Protein AF-A0AAD4BRL0-F1 (afdb_monomer)

Sequence (157 aa):
MHRHRPPTSLRTAFILRLTSDVMNLVPGYPPNLDGLPQLLDFLDDLDEAWLAVLNSQVWDPSSDTGVNLVIPVDVMVLDPPIRSTPTSQTERTRLHSLLMTGTAGLEEWLSTLSTSAEDYQLALERAGFMQGFDDLFSKTLAEMGGLSEPLISDPVG

Foldseek 3Di:
DDDPDDALVVLLVVLLVVLLCLLVVVLVDQDDLVCLVVVLVVLVLSLQSLVLSQVVFDQDPVVSHGDHDDDDPVPCPDVVGDDHDHDDPVSLVSVVVSQVVSLVSVVVSLQSVCPDPDGSCVVCVVSVNNVSSVCRSVNVVVSSVVPPDDPPPDDDD

Solvent-accessible surface area (backbone atoms only — not comparable t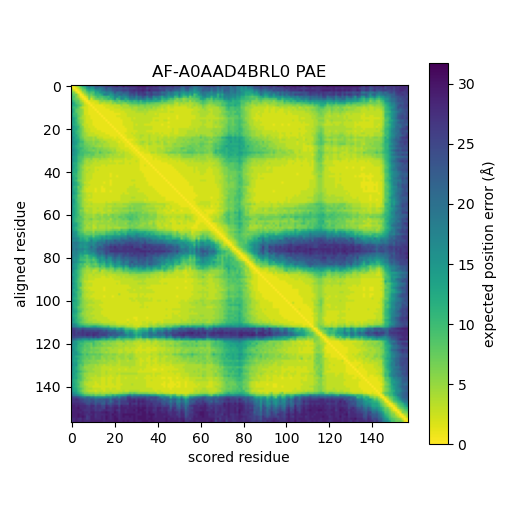o full-atom values): 9509 Å² total; per-residue (Å²): 133,87,78,80,76,76,55,47,67,56,51,52,55,48,52,54,48,52,53,52,50,50,46,62,48,58,64,77,48,84,66,50,81,88,53,45,63,64,50,49,55,52,47,50,48,50,25,32,51,44,42,14,49,62,70,63,34,43,80,37,89,89,74,63,37,50,39,82,83,83,73,63,76,93,59,68,82,44,86,75,71,92,72,79,61,70,68,48,69,68,56,50,55,51,48,54,53,50,51,58,53,27,50,54,46,48,53,58,38,45,55,69,50,42,82,68,102,48,60,37,65,60,56,32,49,76,70,67,45,44,66,63,65,74,51,59,47,47,65,37,49,52,70,54,56,60,78,73,64,76,82,79,76,77,79,85,127

Mean predicted aligned error: 9.24 Å

Organism: NCBI:txid1328754

pLDDT: mean 81.72, std 16.2, range [32.88, 95.62]

Secondary structure (DSSP, 8-state):
----PPPHHHHHHHHHHHHHHHHHHGGGS---GGGHHHHHHHHHHHHHHHHHHHTTPEEETTTTEEE-----GGGTT-SS-----PPPHHHHHHHHHHHHHHHHHHHHHHHTT--SSS-HHHHHHHHT-HHHHHTTTHHHHHHHHGGG---------

Structure (mmCIF, N/CA/C/O backbone):
data_AF-A0AAD4BRL0-F1
#
_entry.id   AF-A0AAD4BRL0-F1
#
loop_
_atom_site.group_PDB
_atom_site.id
_atom_site.type_symbol
_atom_site.label_atom_id
_atom_site.label_alt_id
_atom_site.label_comp_id
_atom_site.label_asym_id
_atom_site.label_entity_id
_atom_site.label_seq_id
_atom_site.pdbx_PDB_ins_code
_atom_site.Cartn_x
_atom_site.Cartn_y
_atom_site.Cartn_z
_atom_site.occupancy
_atom_site.B_iso_or_equiv
_atom_site.auth_seq_id
_atom_site.auth_comp_id
_atom_site.auth_asym_id
_atom_site.auth_atom_id
_atom_site.pdbx_PDB_model_num
ATOM 1 N N . MET A 1 1 ? -14.350 -25.865 16.045 1.00 32.88 1 MET A N 1
ATOM 2 C CA . MET A 1 1 ? -12.961 -25.360 16.154 1.00 32.88 1 MET A CA 1
ATOM 3 C C . MET A 1 1 ? -13.021 -23.840 16.245 1.00 32.88 1 MET A C 1
ATOM 5 O O . MET A 1 1 ? -13.232 -23.192 15.229 1.00 32.88 1 MET A O 1
ATOM 9 N N . HIS A 1 2 ? -12.929 -23.267 17.448 1.00 40.62 2 HIS A N 1
ATOM 10 C CA . HIS A 1 2 ? -12.909 -21.812 17.624 1.00 40.62 2 HIS A CA 1
ATOM 11 C C . HIS A 1 2 ? -11.517 -21.290 17.256 1.00 40.62 2 HIS A C 1
ATOM 13 O O . HIS A 1 2 ? -10.558 -21.499 17.993 1.00 40.62 2 HIS A O 1
ATOM 19 N N . ARG A 1 3 ? -11.381 -20.661 16.083 1.00 45.00 3 ARG A N 1
ATOM 20 C CA . ARG A 1 3 ? -10.167 -19.912 15.740 1.00 45.00 3 ARG A CA 1
ATOM 21 C C . ARG A 1 3 ? -10.141 -18.668 16.628 1.00 45.00 3 ARG A C 1
ATOM 23 O O . ARG A 1 3 ? -10.992 -17.796 16.478 1.00 45.00 3 ARG A O 1
ATOM 30 N N . HIS A 1 4 ? -9.206 -18.602 17.574 1.00 49.81 4 HIS A N 1
ATOM 31 C CA . HIS A 1 4 ? -8.970 -17.391 18.356 1.00 49.81 4 HIS A CA 1
ATOM 32 C C . HIS A 1 4 ? -8.588 -16.257 17.399 1.00 49.81 4 HIS A C 1
ATOM 34 O O . HIS A 1 4 ? -7.573 -16.330 16.708 1.00 49.81 4 HIS A O 1
ATOM 40 N N . ARG A 1 5 ? -9.432 -15.225 17.323 1.00 55.91 5 ARG A N 1
ATOM 41 C CA . ARG A 1 5 ? -9.147 -14.017 16.548 1.00 55.91 5 ARG A CA 1
ATOM 42 C C . ARG A 1 5 ? -7.986 -13.283 17.233 1.00 55.91 5 ARG A C 1
ATOM 44 O O . ARG A 1 5 ? -8.094 -13.023 18.433 1.00 55.91 5 ARG A O 1
ATOM 51 N N . PRO A 1 6 ? -6.884 -12.969 16.531 1.00 62.34 6 PRO A N 1
ATOM 52 C CA . PRO A 1 6 ? -5.784 -12.231 17.136 1.00 62.34 6 PRO A CA 1
ATOM 53 C C . PRO A 1 6 ? -6.250 -10.835 17.592 1.00 62.34 6 PRO A C 1
ATOM 55 O O . PRO A 1 6 ? -7.153 -10.266 16.969 1.00 62.34 6 PRO A O 1
ATOM 58 N N . PRO A 1 7 ? -5.652 -10.273 18.661 1.00 71.00 7 PRO A N 1
ATOM 59 C CA . PRO A 1 7 ? -5.971 -8.928 19.133 1.00 71.00 7 PRO A CA 1
ATOM 60 C C . PRO A 1 7 ? -5.780 -7.883 18.029 1.00 71.00 7 PRO A C 1
ATOM 62 O O . PRO A 1 7 ? -4.835 -7.978 17.246 1.00 71.00 7 PRO A O 1
ATOM 65 N N . THR A 1 8 ? -6.634 -6.857 17.996 1.00 74.75 8 THR A N 1
ATOM 66 C CA . THR A 1 8 ? -6.578 -5.794 16.974 1.00 74.75 8 THR A CA 1
ATOM 67 C C . THR A 1 8 ? -5.217 -5.096 16.941 1.00 74.75 8 THR A C 1
ATOM 69 O O . THR A 1 8 ? -4.659 -4.910 15.869 1.00 74.75 8 THR A O 1
ATOM 72 N N . SER 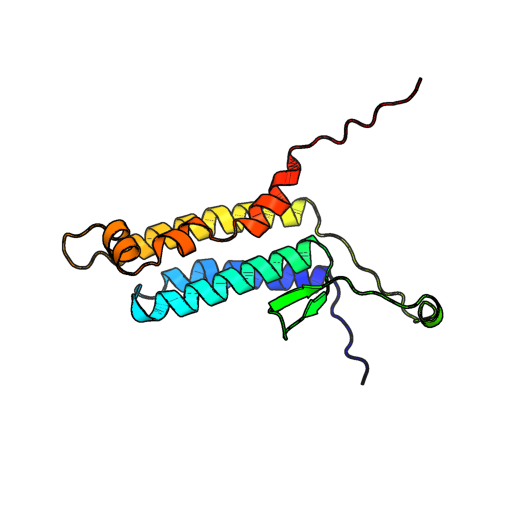A 1 9 ? -4.616 -4.832 18.105 1.00 78.81 9 SER A N 1
ATOM 73 C CA . SER A 1 9 ? -3.264 -4.262 18.211 1.00 78.81 9 SER A CA 1
ATOM 74 C C . SER A 1 9 ? -2.181 -5.146 17.585 1.00 78.81 9 SER A C 1
ATOM 76 O O . SER A 1 9 ? -1.243 -4.640 16.974 1.00 78.81 9 SER A O 1
ATOM 78 N N . LEU A 1 10 ? -2.314 -6.472 17.692 1.00 83.56 10 LEU A N 1
ATOM 79 C CA . LEU A 1 10 ? -1.389 -7.416 17.068 1.00 83.56 10 LEU A CA 1
ATOM 80 C C . LEU A 1 10 ? -1.546 -7.401 15.548 1.00 83.56 10 LEU A C 1
ATOM 82 O O . LEU A 1 10 ? -0.546 -7.433 14.836 1.00 83.56 10 LEU A O 1
ATOM 86 N N . ARG A 1 11 ? -2.786 -7.299 15.053 1.00 86.38 11 ARG A N 1
ATOM 87 C CA . ARG A 1 11 ? -3.063 -7.149 13.621 1.00 86.38 11 ARG A CA 1
ATOM 88 C C . ARG A 1 11 ? -2.461 -5.849 13.084 1.00 86.38 11 ARG A C 1
ATOM 90 O O . ARG A 1 11 ? -1.707 -5.909 12.122 1.00 86.38 11 ARG A O 1
ATOM 97 N N . THR A 1 12 ? -2.710 -4.713 13.733 1.00 89.25 12 THR A N 1
ATOM 98 C CA . THR A 1 12 ? -2.147 -3.416 13.326 1.00 89.25 12 THR A CA 1
ATOM 99 C C . THR A 1 12 ? -0.620 -3.444 13.321 1.00 89.25 12 THR A C 1
ATOM 101 O O . THR A 1 12 ? -0.002 -3.066 12.330 1.00 89.25 12 THR A O 1
ATOM 104 N N . ALA A 1 13 ? 0.007 -3.955 14.386 1.00 89.81 13 ALA A N 1
ATOM 105 C CA . ALA A 1 13 ? 1.463 -4.056 14.465 1.00 89.81 13 ALA A CA 1
ATOM 106 C C . ALA A 1 13 ? 2.053 -4.974 13.381 1.00 89.81 13 ALA A C 1
ATOM 108 O O . ALA A 1 13 ? 3.104 -4.663 12.818 1.00 89.81 13 ALA A O 1
ATOM 109 N N . PHE A 1 14 ? 1.382 -6.089 13.080 1.00 91.19 14 PHE A N 1
ATOM 110 C CA . PHE A 1 14 ? 1.797 -7.006 12.025 1.00 91.19 14 PHE A CA 1
ATOM 111 C C . PHE A 1 14 ? 1.715 -6.356 10.643 1.00 91.19 14 PHE A C 1
ATOM 113 O O . PHE A 1 14 ? 2.712 -6.376 9.927 1.00 91.19 14 PHE A O 1
ATOM 120 N N . ILE A 1 15 ? 0.583 -5.741 10.279 1.00 93.12 15 ILE A N 1
ATOM 121 C CA . ILE A 1 15 ? 0.435 -5.129 8.949 1.00 93.12 15 ILE A CA 1
ATOM 122 C C . ILE A 1 15 ? 1.350 -3.905 8.810 1.00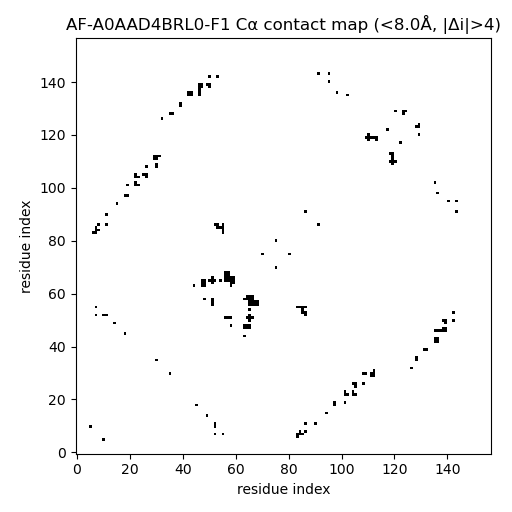 93.12 15 ILE A C 1
ATOM 124 O O . ILE A 1 15 ? 1.971 -3.741 7.763 1.00 93.12 15 ILE A O 1
ATOM 128 N N . LEU A 1 16 ? 1.555 -3.110 9.872 1.00 94.50 16 LEU A N 1
ATOM 129 C CA . LEU A 1 16 ? 2.567 -2.038 9.885 1.00 94.50 16 LEU A CA 1
ATOM 130 C C . LEU A 1 16 ? 3.953 -2.575 9.520 1.00 94.50 16 LEU A C 1
ATOM 132 O O . LEU A 1 16 ? 4.663 -1.980 8.711 1.00 94.50 16 LEU A O 1
ATOM 136 N N . ARG A 1 17 ? 4.341 -3.699 10.127 1.00 95.12 17 ARG A N 1
ATOM 137 C CA . ARG A 1 17 ? 5.629 -4.329 9.852 1.00 95.12 17 ARG A CA 1
ATOM 138 C C . ARG A 1 17 ? 5.689 -4.893 8.438 1.00 95.12 17 ARG A C 1
ATOM 140 O O . ARG A 1 17 ? 6.651 -4.604 7.746 1.00 95.12 17 ARG A O 1
ATOM 147 N N . LEU A 1 18 ? 4.672 -5.639 8.011 1.00 95.00 18 LEU A N 1
ATOM 148 C CA . LEU A 1 18 ? 4.606 -6.211 6.668 1.00 95.00 18 LEU A CA 1
ATOM 149 C C . LEU A 1 18 ? 4.711 -5.122 5.597 1.00 95.00 18 LEU A C 1
ATOM 151 O O . LEU A 1 18 ? 5.514 -5.245 4.684 1.00 95.00 18 LEU A O 1
ATOM 155 N N . THR A 1 19 ? 3.960 -4.031 5.757 1.00 95.12 19 THR A N 1
ATOM 156 C CA . THR A 1 19 ? 4.006 -2.875 4.850 1.00 95.12 19 THR A CA 1
ATOM 157 C C . THR A 1 19 ? 5.410 -2.288 4.810 1.00 95.12 19 THR A C 1
ATOM 159 O O . THR A 1 19 ? 5.949 -2.043 3.740 1.00 95.12 19 THR A O 1
ATOM 162 N N . SER A 1 20 ? 6.048 -2.124 5.971 1.00 94.19 20 SER A N 1
ATOM 163 C CA . SER A 1 20 ? 7.424 -1.636 6.038 1.00 94.19 20 SER A CA 1
ATOM 164 C C . SER A 1 20 ? 8.403 -2.579 5.348 1.00 94.19 20 SER A C 1
ATOM 166 O O . SER A 1 20 ? 9.284 -2.115 4.632 1.00 94.19 20 SER A O 1
ATOM 168 N N . ASP A 1 21 ? 8.274 -3.885 5.554 1.00 94.94 21 ASP A N 1
ATOM 169 C CA . ASP A 1 21 ? 9.161 -4.873 4.950 1.00 94.94 21 ASP A CA 1
ATOM 170 C C . ASP A 1 21 ? 8.991 -4.869 3.422 1.00 94.94 21 ASP A C 1
ATOM 172 O O . ASP A 1 21 ? 9.979 -4.754 2.706 1.00 94.94 21 ASP A O 1
ATOM 176 N N . VAL A 1 22 ? 7.756 -4.884 2.911 1.00 92.88 22 VAL A N 1
ATOM 177 C CA . VAL A 1 22 ? 7.457 -4.822 1.467 1.00 92.88 22 VAL A CA 1
ATOM 178 C C . VAL A 1 22 ? 8.048 -3.565 0.831 1.00 92.88 22 VAL A C 1
ATOM 180 O O . VAL A 1 22 ? 8.810 -3.672 -0.128 1.00 92.88 22 VAL A O 1
ATOM 183 N N . MET A 1 23 ? 7.752 -2.387 1.391 1.00 92.31 23 MET A N 1
ATOM 184 C CA . MET A 1 23 ? 8.184 -1.100 0.830 1.00 92.31 23 MET A CA 1
ATOM 185 C C . MET A 1 23 ? 9.708 -0.954 0.773 1.00 92.31 23 MET A C 1
ATOM 187 O O . MET A 1 23 ? 10.226 -0.260 -0.094 1.00 92.31 23 MET A O 1
ATOM 191 N N . ASN A 1 24 ? 10.436 -1.619 1.675 1.00 91.19 24 ASN A N 1
ATOM 192 C CA . ASN A 1 24 ? 11.898 -1.581 1.697 1.00 91.19 24 ASN A CA 1
ATOM 193 C C . ASN A 1 24 ? 12.553 -2.733 0.917 1.00 91.19 24 ASN A C 1
ATOM 195 O O . ASN A 1 24 ? 13.693 -2.597 0.481 1.00 91.19 24 ASN A O 1
ATOM 199 N N . LEU A 1 25 ? 11.877 -3.877 0.763 1.00 92.38 25 LEU A N 1
ATOM 200 C CA . LEU A 1 25 ? 12.435 -5.051 0.086 1.00 92.38 25 LEU A CA 1
ATOM 201 C C . LEU A 1 25 ? 12.255 -5.003 -1.428 1.00 92.38 25 LEU A C 1
ATOM 203 O O . LEU A 1 25 ? 13.157 -5.443 -2.136 1.00 92.38 25 LEU A O 1
ATOM 207 N N . VAL A 1 26 ? 11.125 -4.485 -1.923 1.00 90.38 26 VAL A N 1
ATOM 208 C CA . VAL A 1 26 ? 10.840 -4.422 -3.368 1.00 90.38 26 VAL A CA 1
ATOM 209 C C . VAL A 1 26 ? 11.947 -3.677 -4.130 1.00 90.38 26 VAL A C 1
ATOM 211 O O . VAL A 1 26 ? 12.487 -4.267 -5.069 1.00 90.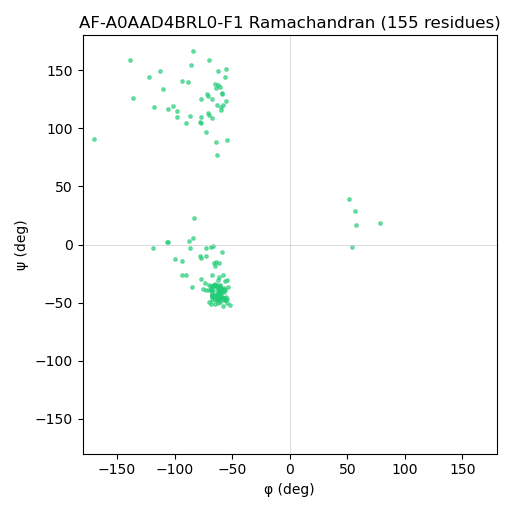38 26 VAL A O 1
ATOM 214 N N . PRO A 1 27 ? 12.407 -2.485 -3.685 1.00 90.62 27 PRO A N 1
ATOM 215 C CA . PRO A 1 27 ? 13.512 -1.784 -4.344 1.00 90.62 27 PRO A CA 1
ATOM 216 C C . PRO A 1 27 ? 14.851 -2.539 -4.362 1.00 90.62 27 PRO A C 1
ATOM 218 O O . PRO A 1 27 ? 15.748 -2.191 -5.126 1.00 90.62 27 PRO A O 1
ATOM 221 N N . GLY A 1 28 ? 15.011 -3.575 -3.531 1.00 88.75 28 GLY A N 1
ATOM 222 C CA . GLY A 1 28 ? 16.211 -4.414 -3.494 1.00 88.75 28 GLY A CA 1
ATOM 223 C C . GLY A 1 28 ? 16.358 -5.364 -4.689 1.00 88.75 28 GLY A C 1
ATOM 224 O O . GLY A 1 28 ? 17.416 -5.977 -4.845 1.00 88.75 28 GLY A O 1
ATOM 225 N N . TYR A 1 29 ? 15.328 -5.495 -5.527 1.00 89.25 29 TYR A N 1
ATOM 226 C CA . TYR A 1 29 ? 15.329 -6.329 -6.729 1.00 89.25 29 TYR A CA 1
ATOM 227 C C . TYR A 1 29 ? 15.251 -5.457 -7.987 1.00 89.25 29 TYR A C 1
ATOM 229 O O . TYR A 1 29 ? 14.645 -4.392 -7.944 1.00 89.25 29 TYR A O 1
ATOM 237 N N . PRO A 1 30 ? 15.829 -5.869 -9.128 1.00 89.00 30 PRO A N 1
ATOM 238 C CA . PRO A 1 30 ? 15.680 -5.111 -10.367 1.00 89.00 30 PRO A CA 1
ATOM 239 C C . PRO A 1 30 ? 14.205 -5.098 -10.808 1.00 89.00 30 PRO A C 1
ATOM 241 O O . PRO A 1 30 ? 13.567 -6.157 -10.789 1.00 89.00 30 PRO A O 1
ATOM 244 N N . PRO A 1 31 ? 13.653 -3.941 -11.218 1.00 88.88 31 PRO A N 1
ATOM 245 C CA . PRO A 1 31 ? 12.290 -3.889 -11.723 1.00 88.88 31 PRO A CA 1
ATOM 246 C C . PRO A 1 31 ? 12.182 -4.688 -13.023 1.00 88.88 31 PRO A C 1
ATOM 248 O O . PRO A 1 31 ? 13.053 -4.630 -13.893 1.00 88.88 31 PRO A O 1
ATOM 251 N N . ASN A 1 32 ? 11.096 -5.445 -13.150 1.00 88.38 32 ASN A N 1
ATOM 252 C CA . ASN A 1 32 ? 10.781 -6.234 -14.333 1.00 88.38 32 ASN A CA 1
ATOM 253 C C . ASN A 1 32 ? 9.298 -6.071 -14.667 1.00 88.38 32 ASN A C 1
ATOM 255 O O . ASN A 1 32 ? 8.457 -6.356 -13.815 1.00 88.38 32 ASN A O 1
ATOM 259 N N . LEU A 1 33 ? 8.996 -5.687 -15.911 1.00 88.31 33 LEU A N 1
ATOM 260 C CA . LEU A 1 33 ? 7.633 -5.522 -16.423 1.00 88.31 33 LEU A CA 1
ATOM 261 C C . LEU A 1 33 ? 6.766 -6.772 -16.226 1.00 88.31 33 LEU A C 1
ATOM 263 O O . LEU A 1 33 ? 5.595 -6.634 -15.890 1.00 88.31 33 LEU A O 1
ATOM 267 N N . ASP A 1 34 ? 7.332 -7.975 -16.359 1.00 90.06 34 ASP A N 1
ATOM 268 C CA . ASP A 1 34 ? 6.564 -9.222 -16.214 1.00 90.06 34 ASP A CA 1
ATOM 269 C C . ASP A 1 34 ? 6.073 -9.457 -14.775 1.00 90.06 34 ASP A C 1
ATOM 271 O O . ASP A 1 34 ? 5.085 -10.155 -14.558 1.00 90.06 34 ASP A O 1
ATOM 275 N N . GLY A 1 35 ? 6.776 -8.900 -13.781 1.00 90.50 35 GLY A N 1
ATOM 276 C CA . GLY A 1 35 ? 6.451 -9.054 -12.360 1.00 90.50 35 GLY A CA 1
ATOM 277 C C . GLY A 1 35 ? 5.574 -7.937 -11.794 1.00 90.50 35 GLY A C 1
ATOM 278 O O . GLY A 1 35 ? 5.020 -8.100 -10.708 1.00 90.50 35 GLY A O 1
ATOM 279 N N . LEU A 1 36 ? 5.430 -6.816 -12.511 1.00 91.88 36 LEU A N 1
ATOM 280 C CA . LEU A 1 36 ? 4.652 -5.668 -12.039 1.00 91.88 36 LEU A CA 1
ATOM 281 C C . LEU A 1 36 ? 3.166 -5.976 -11.801 1.00 91.88 36 LEU A C 1
ATOM 283 O O . LEU A 1 36 ? 2.672 -5.513 -10.777 1.00 91.88 36 LEU A O 1
ATOM 287 N N . PRO A 1 37 ? 2.458 -6.770 -12.637 1.00 93.62 37 PRO A N 1
ATOM 288 C CA . PRO A 1 37 ? 1.062 -7.118 -12.363 1.00 93.62 37 PRO A CA 1
ATOM 289 C C . PRO A 1 37 ? 0.884 -7.784 -10.998 1.00 93.62 37 PRO A C 1
ATOM 291 O O . PRO A 1 37 ? 0.062 -7.358 -10.201 1.00 93.62 37 PRO A O 1
ATOM 294 N N . GLN A 1 38 ? 1.725 -8.776 -10.690 1.00 93.88 38 GLN A N 1
ATOM 295 C CA . GLN A 1 38 ? 1.647 -9.500 -9.423 1.00 93.88 38 GLN A CA 1
ATOM 296 C C . GLN A 1 38 ? 1.978 -8.603 -8.224 1.00 93.88 38 GLN A C 1
ATOM 298 O O . GLN A 1 38 ? 1.416 -8.779 -7.145 1.00 93.88 38 GLN A O 1
ATOM 303 N N . LEU A 1 39 ? 2.907 -7.658 -8.398 1.00 94.06 39 LEU A N 1
ATOM 304 C CA . LEU A 1 39 ? 3.211 -6.671 -7.368 1.00 94.06 39 LEU A CA 1
ATOM 305 C C . LEU A 1 39 ? 2.031 -5.718 -7.146 1.00 94.06 39 LEU A C 1
ATOM 307 O O . LEU A 1 39 ? 1.704 -5.450 -5.996 1.00 94.06 39 LEU A O 1
ATOM 311 N N . LEU A 1 40 ? 1.405 -5.219 -8.215 1.00 94.44 40 LEU A N 1
ATOM 312 C CA . LEU A 1 40 ? 0.246 -4.330 -8.124 1.00 94.44 40 LEU A CA 1
ATOM 313 C C . LEU A 1 40 ? -0.940 -5.020 -7.448 1.00 94.44 40 LEU A C 1
ATOM 315 O O . LEU A 1 40 ? -1.487 -4.449 -6.511 1.00 94.44 40 LEU A O 1
ATOM 319 N N . ASP A 1 41 ? -1.260 -6.256 -7.839 1.00 94.31 41 ASP A N 1
ATOM 320 C CA . ASP A 1 41 ? -2.317 -7.051 -7.199 1.00 94.31 41 ASP A CA 1
ATOM 321 C C . ASP A 1 41 ? -2.045 -7.204 -5.692 1.00 94.31 41 ASP A C 1
ATOM 323 O O . ASP A 1 41 ? -2.905 -6.942 -4.856 1.00 94.31 41 ASP A O 1
ATOM 327 N N . PHE A 1 42 ? -0.804 -7.538 -5.321 1.00 94.62 42 PHE A N 1
ATOM 328 C CA . PHE A 1 42 ? -0.413 -7.647 -3.915 1.00 94.62 42 PHE A CA 1
ATOM 329 C C . PHE A 1 42 ? -0.510 -6.313 -3.152 1.00 94.62 42 PHE A C 1
ATOM 331 O O . PHE A 1 42 ? -0.827 -6.300 -1.960 1.00 94.62 42 PHE A O 1
ATOM 338 N N . LEU A 1 43 ? -0.187 -5.187 -3.794 1.00 95.44 43 LEU A N 1
ATOM 339 C CA . LEU A 1 43 ? -0.280 -3.868 -3.169 1.00 95.44 43 LEU A CA 1
ATOM 340 C C . LEU A 1 43 ? -1.739 -3.407 -3.017 1.00 95.44 43 LEU A C 1
ATOM 342 O O . LEU A 1 43 ? -2.036 -2.762 -2.011 1.00 95.44 43 LEU A O 1
ATOM 346 N N . ASP A 1 44 ? -2.638 -3.772 -3.935 1.00 94.88 44 ASP A N 1
ATOM 347 C CA . ASP A 1 44 ? -4.084 -3.538 -3.795 1.00 94.88 44 ASP A CA 1
ATOM 348 C C . ASP A 1 44 ? -4.676 -4.386 -2.657 1.00 94.88 44 ASP A C 1
ATOM 350 O O . ASP A 1 44 ? -5.359 -3.848 -1.785 1.00 94.88 44 ASP A O 1
ATOM 354 N N . ASP A 1 45 ? -4.302 -5.668 -2.554 1.00 94.62 45 ASP A N 1
ATOM 355 C CA . ASP A 1 45 ? -4.667 -6.520 -1.410 1.00 94.62 45 ASP A CA 1
ATOM 356 C C . ASP A 1 45 ? -4.194 -5.912 -0.080 1.00 94.62 45 ASP A C 1
ATOM 358 O O . ASP A 1 45 ? -4.875 -5.978 0.949 1.00 94.62 45 ASP A O 1
ATOM 362 N N . LEU A 1 46 ? -2.997 -5.316 -0.078 1.00 95.50 46 LEU A N 1
ATOM 363 C CA . LEU A 1 46 ? -2.445 -4.657 1.101 1.00 95.50 46 LEU A CA 1
ATOM 364 C C . LEU A 1 46 ? -3.202 -3.363 1.443 1.00 95.50 46 LEU A C 1
ATOM 366 O O . LEU A 1 46 ? -3.363 -3.069 2.631 1.00 95.50 46 LEU A O 1
ATOM 370 N N . ASP A 1 47 ? -3.678 -2.613 0.446 1.00 95.62 47 ASP A N 1
ATOM 371 C CA . ASP A 1 47 ? -4.554 -1.448 0.628 1.00 95.62 47 ASP A CA 1
ATOM 3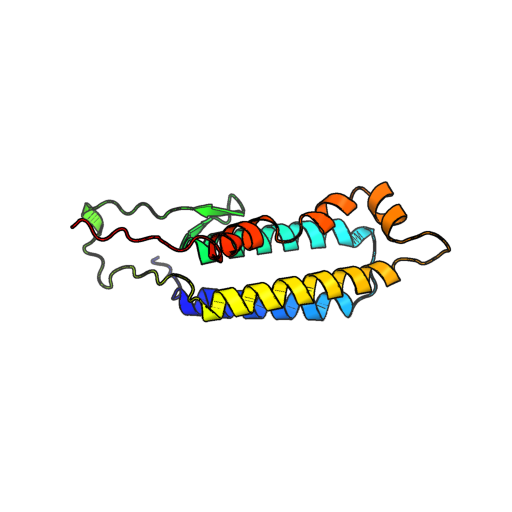72 C C . ASP A 1 47 ? -5.904 -1.863 1.242 1.00 95.62 47 ASP A C 1
ATOM 374 O O . ASP A 1 47 ? -6.320 -1.332 2.275 1.00 95.62 47 ASP A O 1
ATOM 378 N N . GLU A 1 48 ? -6.542 -2.903 0.703 1.00 94.81 48 GLU A N 1
ATOM 379 C CA . GLU A 1 48 ? -7.785 -3.469 1.245 1.00 94.81 48 GLU A CA 1
ATOM 380 C C . GLU A 1 48 ? -7.605 -4.012 2.671 1.00 94.81 48 GLU A C 1
ATOM 382 O O . GLU A 1 48 ? -8.444 -3.809 3.561 1.00 94.81 48 GLU A O 1
ATOM 387 N N . ALA A 1 49 ? -6.478 -4.672 2.945 1.00 93.00 49 ALA A N 1
ATOM 388 C CA . ALA A 1 49 ? -6.159 -5.155 4.282 1.00 93.00 49 ALA A CA 1
ATOM 389 C C . ALA A 1 49 ? -6.015 -3.997 5.284 1.00 93.00 49 ALA A C 1
ATOM 391 O O . ALA A 1 49 ? -6.434 -4.122 6.446 1.00 93.00 49 ALA A O 1
ATOM 392 N N . TRP A 1 50 ? -5.462 -2.861 4.850 1.00 94.25 50 TRP A N 1
ATOM 393 C CA . TRP A 1 50 ? -5.393 -1.651 5.661 1.00 94.25 50 TRP A CA 1
ATOM 394 C C . TRP A 1 50 ? -6.764 -1.043 5.923 1.00 94.25 50 TRP A C 1
ATOM 396 O O . TRP A 1 50 ? -7.060 -0.750 7.086 1.00 94.25 50 TRP A O 1
ATOM 406 N N . LEU A 1 51 ? -7.628 -0.934 4.912 1.00 93.19 51 LEU A N 1
ATOM 407 C CA . LEU A 1 51 ? -9.018 -0.503 5.094 1.00 93.19 51 LEU A CA 1
ATOM 408 C C . LEU A 1 51 ? -9.746 -1.370 6.120 1.00 93.19 51 LEU A C 1
ATOM 410 O O . LEU A 1 51 ? -10.392 -0.847 7.033 1.00 93.19 51 LEU A O 1
ATOM 414 N N . ALA A 1 52 ? -9.588 -2.691 6.029 1.00 91.06 52 ALA A N 1
ATOM 415 C CA . ALA A 1 52 ? -10.193 -3.620 6.972 1.00 91.06 52 ALA A CA 1
ATOM 416 C C . ALA A 1 52 ? -9.682 -3.400 8.408 1.00 91.06 52 ALA A C 1
ATOM 418 O O . ALA A 1 52 ? -10.442 -3.528 9.373 1.00 91.06 52 ALA A O 1
ATOM 419 N N . VAL A 1 53 ? -8.400 -3.062 8.583 1.00 90.88 53 VAL A N 1
ATOM 420 C CA . VAL A 1 53 ? -7.834 -2.724 9.899 1.00 90.88 53 VAL A CA 1
ATOM 421 C C . VAL A 1 53 ? -8.360 -1.392 10.416 1.00 90.88 53 VAL A C 1
ATOM 423 O O . VAL A 1 53 ? -8.815 -1.336 11.561 1.00 90.88 53 VAL A O 1
ATOM 426 N N . LEU A 1 54 ? -8.325 -0.339 9.599 1.00 90.44 54 LEU A N 1
ATOM 427 C CA . LEU A 1 54 ? -8.770 1.002 9.984 1.00 90.44 54 LEU A CA 1
ATOM 428 C C . LEU A 1 54 ? -10.249 1.000 10.392 1.00 90.44 54 LEU A C 1
ATOM 430 O O . LEU A 1 54 ? -10.594 1.568 11.428 1.00 90.44 54 LEU A O 1
ATOM 434 N N . ASN A 1 55 ? -11.080 0.245 9.672 1.00 88.94 55 ASN A N 1
ATOM 435 C CA . ASN A 1 55 ? -12.510 0.098 9.942 1.00 88.94 55 ASN A CA 1
ATOM 436 C C . ASN A 1 55 ? -12.856 -0.963 11.002 1.00 88.94 55 ASN A C 1
ATOM 438 O O . ASN A 1 55 ? -14.028 -1.239 11.249 1.00 88.94 55 ASN A O 1
ATOM 442 N N . SER A 1 56 ? -11.866 -1.578 11.663 1.00 86.56 56 SER A N 1
ATOM 443 C CA . SER A 1 56 ? -12.084 -2.647 12.656 1.00 86.56 56 SER A CA 1
ATOM 444 C C . SER A 1 56 ? -12.869 -3.865 12.124 1.00 86.56 56 SER A C 1
ATOM 446 O O . SER A 1 56 ? -13.540 -4.580 12.880 1.00 86.56 56 SER A O 1
ATOM 448 N N . GLN A 1 57 ? -12.755 -4.143 10.828 1.00 86.56 57 GLN A N 1
ATOM 449 C CA . GLN A 1 57 ? -13.464 -5.208 10.125 1.00 86.56 57 GLN A CA 1
ATOM 450 C C . GLN A 1 57 ? -12.767 -6.576 10.244 1.00 86.56 57 GLN A C 1
ATOM 452 O O . GLN A 1 57 ? -11.638 -6.747 10.734 1.00 86.56 57 GLN A O 1
ATOM 457 N N . VAL A 1 58 ? -13.491 -7.627 9.864 1.00 85.50 58 VAL A N 1
ATOM 458 C CA . VAL A 1 58 ? -12.920 -8.963 9.649 1.00 85.50 58 VAL A CA 1
ATOM 459 C C . VAL A 1 58 ? -12.444 -9.039 8.204 1.00 85.50 58 VAL A C 1
ATOM 461 O O . VAL A 1 58 ? -13.133 -8.552 7.325 1.00 85.50 58 VAL A O 1
ATOM 464 N N . TRP A 1 59 ? -11.292 -9.661 7.964 1.00 88.06 59 TRP A N 1
ATOM 465 C CA . TRP A 1 5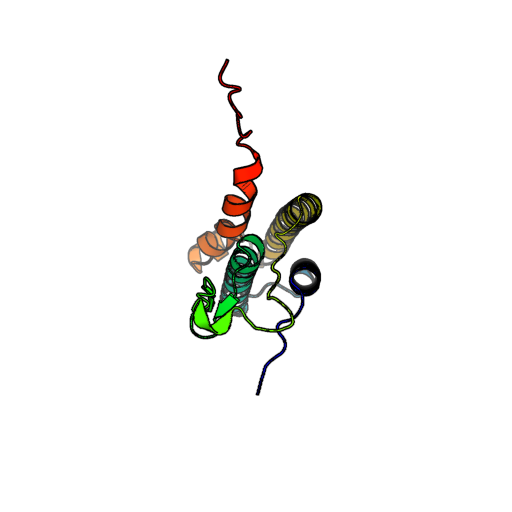9 ? -10.859 -9.984 6.607 1.00 88.06 59 TRP A CA 1
ATOM 466 C C . TRP A 1 59 ? -11.624 -11.207 6.098 1.00 88.06 59 TRP A C 1
ATOM 468 O O . TRP A 1 59 ? -11.590 -12.243 6.776 1.00 88.06 59 TRP A O 1
ATOM 478 N N . ASP A 1 60 ? -12.291 -11.095 4.951 1.00 86.75 60 ASP A N 1
ATOM 479 C CA . ASP A 1 60 ? -12.853 -12.239 4.232 1.00 86.75 60 ASP A CA 1
ATOM 480 C C . ASP A 1 60 ? -11.890 -12.668 3.111 1.00 86.75 60 ASP A C 1
ATOM 482 O O . ASP A 1 60 ? -11.764 -11.955 2.121 1.00 86.75 60 ASP A O 1
ATOM 486 N N . PRO A 1 61 ? -11.221 -13.831 3.228 1.00 86.19 61 PRO A N 1
ATOM 487 C CA . PRO A 1 61 ? -10.275 -14.307 2.216 1.00 86.19 61 PRO A CA 1
ATOM 488 C C . PRO A 1 61 ? -10.947 -14.795 0.924 1.00 86.19 61 PRO A C 1
ATOM 490 O O . PRO A 1 61 ? -10.263 -15.281 0.034 1.00 86.19 61 PRO A O 1
ATOM 493 N N . SER A 1 62 ? -12.280 -14.798 0.859 1.00 88.44 62 SER A N 1
ATOM 494 C CA . SER A 1 62 ? -13.020 -15.216 -0.338 1.00 88.44 62 SER A CA 1
ATOM 495 C C . SER A 1 62 ? -13.292 -14.042 -1.274 1.00 88.44 62 SER A C 1
ATOM 497 O O . SER A 1 62 ? -13.521 -14.257 -2.462 1.00 88.44 62 SER A O 1
ATOM 499 N N . SER A 1 63 ? -13.342 -12.830 -0.720 1.00 87.56 63 SER A N 1
ATOM 500 C CA . SER A 1 63 ? -13.633 -11.596 -1.448 1.00 87.56 63 SER A CA 1
ATOM 501 C C . SER A 1 63 ? -12.495 -10.582 -1.390 1.00 87.56 63 SER A C 1
ATOM 503 O O . SER A 1 63 ? -12.650 -9.520 -1.974 1.00 87.56 63 SER A O 1
ATOM 505 N N . ASP A 1 64 ? -11.418 -10.887 -0.659 1.00 87.50 64 ASP A N 1
ATOM 506 C CA . ASP A 1 64 ? -10.251 -10.027 -0.431 1.00 87.50 64 ASP A CA 1
ATOM 507 C C . ASP A 1 64 ? -10.616 -8.618 0.062 1.00 87.50 64 ASP A C 1
ATOM 509 O O . ASP A 1 64 ? -10.026 -7.611 -0.306 1.00 87.50 64 ASP A O 1
ATOM 513 N N . THR A 1 65 ? -11.622 -8.548 0.941 1.00 90.56 65 THR A N 1
ATOM 514 C CA . THR A 1 65 ? -12.123 -7.282 1.494 1.00 90.56 65 THR A CA 1
ATOM 515 C C . THR A 1 65 ? -12.438 -7.378 2.9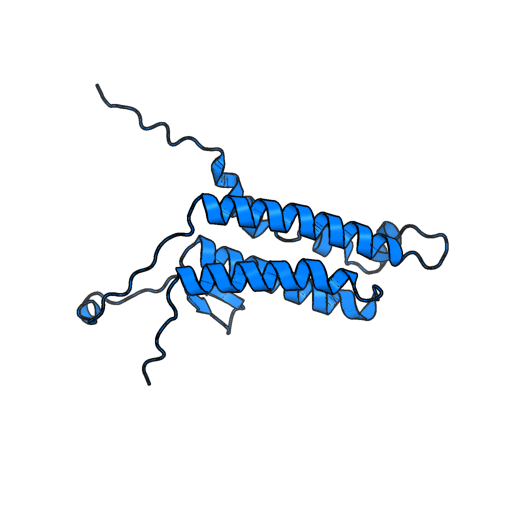83 1.00 90.56 65 THR A C 1
ATOM 517 O O . THR A 1 65 ? -12.728 -8.447 3.539 1.00 90.56 65 THR A O 1
ATOM 520 N N . GLY A 1 66 ? -12.471 -6.220 3.642 1.00 87.62 66 GLY A N 1
ATOM 521 C CA . GLY A 1 66 ? -13.004 -6.079 4.992 1.00 87.62 66 GLY A CA 1
ATOM 522 C C . GLY A 1 66 ? -14.532 -6.201 5.045 1.00 87.62 66 GLY A C 1
ATOM 523 O O . GLY A 1 66 ? -15.256 -5.509 4.335 1.00 87.62 66 GLY A O 1
ATOM 524 N N . VAL A 1 67 ? -15.047 -7.055 5.933 1.00 87.81 67 VAL A N 1
ATOM 525 C CA . VAL A 1 67 ? -16.486 -7.225 6.186 1.00 87.81 67 VAL A CA 1
ATOM 526 C C . VAL A 1 67 ? -16.846 -6.963 7.648 1.00 87.81 67 VAL A C 1
ATOM 528 O O . VAL A 1 67 ? -16.106 -7.291 8.586 1.00 87.81 67 VAL A O 1
ATOM 531 N N . ASN A 1 68 ? -18.024 -6.372 7.860 1.00 84.88 68 ASN A N 1
ATOM 532 C CA . ASN A 1 68 ? -18.560 -6.137 9.196 1.00 84.88 68 ASN A CA 1
ATOM 533 C C . ASN A 1 68 ? -18.996 -7.458 9.836 1.00 84.88 68 ASN A C 1
ATOM 535 O O . ASN A 1 68 ? -19.785 -8.216 9.272 1.00 84.88 68 ASN A O 1
ATOM 539 N N . LEU A 1 69 ? -18.513 -7.718 11.052 1.00 79.12 69 LEU A N 1
ATOM 540 C CA . LEU A 1 69 ? -18.937 -8.886 11.814 1.00 79.12 69 LEU A CA 1
ATOM 541 C C . LEU A 1 69 ? -20.315 -8.625 12.431 1.00 79.12 69 LEU A C 1
ATOM 543 O O . LEU A 1 69 ? -20.426 -7.902 13.419 1.00 79.12 69 LEU A O 1
ATOM 547 N N . VAL A 1 70 ? -21.355 -9.243 11.877 1.00 77.38 70 VAL A N 1
ATOM 548 C CA . VAL A 1 70 ? -22.701 -9.223 12.463 1.00 77.38 70 VAL A CA 1
ATOM 549 C C . VAL A 1 70 ? -22.807 -10.359 13.479 1.00 77.38 70 VAL A C 1
ATOM 551 O O . VAL A 1 70 ? -22.789 -11.532 13.112 1.00 77.38 70 VAL A O 1
ATOM 554 N N . ILE A 1 71 ? -22.892 -10.017 14.765 1.00 69.88 71 ILE A N 1
ATOM 555 C CA . ILE A 1 71 ? -23.062 -10.989 15.853 1.00 69.88 71 ILE A CA 1
ATOM 556 C C . ILE A 1 71 ? -24.540 -10.982 16.264 1.00 69.88 71 ILE A C 1
ATOM 558 O O . ILE A 1 71 ? -25.025 -9.939 16.707 1.00 69.88 71 ILE A O 1
ATOM 562 N N . PRO A 1 72 ? -25.270 -12.107 16.145 1.00 74.19 72 PRO A N 1
ATOM 563 C CA . PRO A 1 72 ? -26.631 -12.200 16.660 1.00 74.19 72 PRO A CA 1
ATOM 564 C C . PRO A 1 72 ? -26.640 -11.976 18.177 1.00 74.19 72 PRO A C 1
ATOM 566 O O . PRO A 1 72 ? -25.804 -12.528 18.895 1.00 74.19 72 PRO A O 1
ATOM 569 N N . VAL A 1 73 ? -27.591 -11.174 18.664 1.00 68.25 73 VAL A N 1
ATOM 570 C CA . VAL A 1 73 ? -27.677 -10.735 20.072 1.00 68.25 73 VAL A CA 1
ATOM 571 C C . VAL A 1 73 ? -27.726 -11.923 21.043 1.00 68.25 73 VAL A C 1
ATOM 573 O O . VAL A 1 73 ? -27.133 -11.868 22.118 1.00 68.25 73 VAL A O 1
ATOM 576 N N . ASP A 1 74 ? -28.318 -13.039 20.617 1.00 67.94 74 ASP A N 1
ATOM 577 C CA . ASP A 1 74 ? -28.436 -14.278 21.397 1.00 67.94 74 ASP A CA 1
ATOM 578 C C . ASP A 1 74 ? -27.081 -14.945 21.716 1.00 67.94 74 ASP A C 1
ATOM 580 O O . ASP A 1 74 ? -26.995 -15.802 22.594 1.00 67.94 74 ASP A O 1
ATOM 584 N N . VAL A 1 75 ? -26.004 -14.542 21.028 1.00 60.00 75 VAL A N 1
ATOM 585 C CA . VAL A 1 75 ? -24.638 -15.076 21.181 1.00 60.00 75 VAL A CA 1
ATOM 586 C C . VAL A 1 75 ? -23.714 -14.089 21.917 1.00 60.00 75 VAL A C 1
ATOM 588 O O . VAL A 1 75 ? -22.542 -14.383 22.129 1.00 60.00 75 VAL A O 1
ATOM 591 N N . MET A 1 76 ? -24.204 -12.923 22.364 1.00 54.94 76 MET A N 1
ATOM 592 C CA . MET A 1 76 ? -23.383 -11.927 23.085 1.00 54.94 76 MET A CA 1
ATOM 593 C C . MET A 1 76 ? -22.921 -12.376 24.484 1.00 54.94 76 MET A C 1
ATOM 595 O O . MET A 1 76 ? -22.142 -11.671 25.119 1.00 54.94 76 MET A O 1
ATOM 599 N N . VAL A 1 77 ? -23.321 -13.566 24.946 1.00 57.38 77 VAL A N 1
ATOM 600 C CA . VAL A 1 77 ? -22.812 -14.210 26.176 1.00 57.38 77 VAL A CA 1
ATOM 601 C C . VAL A 1 77 ? -21.487 -14.961 25.926 1.00 57.38 77 VAL A C 1
ATOM 603 O O . VAL A 1 77 ? -21.141 -15.897 26.642 1.00 57.38 77 VAL A O 1
ATOM 606 N N . LEU A 1 78 ? -20.736 -14.597 24.883 1.00 56.22 78 LEU A N 1
ATOM 607 C CA . LEU A 1 78 ? -19.387 -15.118 24.676 1.00 56.22 78 LEU A CA 1
ATOM 608 C C . LEU A 1 78 ? -18.446 -14.519 25.727 1.00 56.22 78 LEU A C 1
ATOM 610 O O . LEU A 1 78 ? -18.176 -13.319 25.724 1.00 56.22 78 LEU A O 1
ATOM 614 N N . ASP A 1 79 ? -17.946 -15.380 26.610 1.00 54.69 79 ASP A N 1
ATOM 615 C CA . ASP A 1 79 ? -16.851 -15.077 27.525 1.00 54.69 79 ASP A CA 1
ATOM 616 C C . ASP A 1 79 ? -15.541 -15.620 26.912 1.00 54.69 79 ASP A C 1
ATOM 618 O O . ASP A 1 79 ? -15.424 -16.837 26.720 1.00 54.69 79 ASP A O 1
ATOM 622 N N . PRO A 1 80 ? -14.563 -14.771 26.536 1.00 58.03 80 PRO A N 1
ATOM 623 C CA . PRO A 1 80 ? -14.509 -13.321 26.726 1.00 58.03 80 PRO A CA 1
ATOM 624 C C . PRO A 1 80 ? -15.214 -12.505 25.621 1.00 58.03 80 PRO A C 1
ATOM 626 O O . PRO A 1 80 ? -15.270 -12.935 24.463 1.00 58.03 80 PRO A O 1
ATOM 629 N N . PRO A 1 81 ? -15.671 -11.276 25.942 1.00 60.09 81 PRO A N 1
ATOM 630 C CA . PRO A 1 81 ? -16.324 -10.386 24.990 1.00 60.09 81 PRO A CA 1
ATOM 631 C C . PRO A 1 81 ? -15.385 -10.009 23.840 1.00 60.09 81 PRO A C 1
ATOM 633 O O . PRO A 1 81 ? -14.214 -9.677 24.047 1.00 60.09 81 PRO A O 1
ATOM 636 N N . ILE A 1 82 ? -15.916 -10.009 22.616 1.00 63.16 82 ILE A N 1
ATOM 637 C CA . ILE A 1 82 ? -15.188 -9.580 21.418 1.00 63.16 82 ILE A CA 1
ATOM 638 C C . ILE A 1 82 ? -14.933 -8.071 21.531 1.00 63.16 82 ILE A C 1
ATOM 640 O O . ILE A 1 82 ? -15.855 -7.269 21.426 1.00 63.16 82 ILE A O 1
ATOM 644 N N . ARG A 1 83 ? -13.675 -7.682 21.763 1.00 60.69 83 ARG A N 1
ATOM 645 C CA . ARG A 1 83 ? -13.241 -6.279 21.807 1.00 60.69 83 ARG A CA 1
ATOM 646 C C . ARG A 1 83 ? -12.463 -5.943 20.539 1.00 60.69 83 ARG A C 1
ATOM 648 O O . ARG A 1 83 ? -11.389 -6.503 20.319 1.00 60.69 83 ARG A O 1
ATOM 655 N N . SER A 1 84 ? -12.979 -5.026 19.725 1.00 66.56 84 SER A N 1
ATOM 656 C CA . SER A 1 84 ? -12.163 -4.304 18.746 1.00 66.56 84 SER A CA 1
ATOM 657 C C . SER A 1 84 ? -11.687 -2.996 19.372 1.00 66.56 84 SER A C 1
ATOM 659 O O . SER A 1 84 ? -12.407 -2.350 20.132 1.00 66.56 84 SER A O 1
ATOM 661 N N . THR A 1 85 ? -10.443 -2.631 19.095 1.00 70.81 85 THR A N 1
ATOM 662 C CA . THR A 1 85 ? -9.894 -1.322 19.451 1.00 70.81 85 THR A CA 1
ATOM 663 C C . THR A 1 85 ? -9.535 -0.645 18.142 1.00 70.81 85 THR A C 1
ATOM 665 O O . THR A 1 85 ? -8.702 -1.208 17.426 1.00 70.81 85 THR A O 1
ATOM 668 N N . PRO A 1 86 ? -10.141 0.505 17.814 1.00 77.50 86 PRO A N 1
ATOM 669 C CA . PRO A 1 86 ? -9.777 1.252 16.622 1.00 77.50 86 PRO A CA 1
ATOM 670 C C . PRO A 1 86 ? -8.283 1.577 16.611 1.00 77.50 86 PRO A C 1
ATOM 672 O O . PRO A 1 86 ? -7.665 1.740 17.668 1.00 77.50 86 PRO A O 1
ATOM 675 N N . THR A 1 87 ? -7.715 1.690 15.414 1.00 82.94 87 THR A N 1
ATOM 676 C CA . THR A 1 87 ? -6.328 2.120 15.223 1.00 82.94 87 THR A CA 1
ATOM 677 C C . THR A 1 87 ? -6.125 3.514 15.818 1.00 82.94 87 THR A C 1
ATOM 679 O O . THR A 1 87 ? -6.894 4.437 15.545 1.00 82.94 87 THR A O 1
ATOM 682 N N . SER A 1 88 ? -5.092 3.676 16.642 1.00 86.56 88 SER A N 1
ATOM 683 C CA . SER A 1 88 ? -4.795 4.944 17.312 1.00 86.56 88 SER A CA 1
ATOM 684 C C . SER A 1 88 ? -4.306 6.013 16.332 1.00 86.56 88 SER A C 1
ATOM 686 O O . SER A 1 88 ? -3.755 5.708 15.273 1.00 86.56 88 SER A O 1
ATOM 688 N N . GLN A 1 89 ? -4.426 7.287 16.716 1.00 88.06 89 GLN A N 1
ATOM 689 C CA . GLN A 1 89 ? -3.922 8.399 15.904 1.00 88.06 89 GLN A CA 1
ATOM 690 C C . GLN A 1 89 ? -2.427 8.264 15.593 1.00 88.06 89 GLN A C 1
ATOM 692 O O . GLN A 1 89 ? -1.997 8.526 14.476 1.00 88.06 89 GLN A O 1
ATOM 697 N N . THR A 1 90 ? -1.633 7.806 16.562 1.00 89.12 90 THR A N 1
ATOM 698 C CA . THR A 1 90 ? -0.196 7.576 16.378 1.00 89.12 90 THR A CA 1
ATOM 699 C C . THR A 1 90 ? 0.077 6.498 15.330 1.00 89.12 90 THR A C 1
ATOM 701 O O . THR A 1 90 ? 0.969 6.664 14.500 1.00 89.12 90 THR A O 1
ATOM 704 N N . GLU A 1 91 ? -0.688 5.403 15.337 1.00 90.06 91 GLU A N 1
ATOM 705 C CA . GLU A 1 91 ? -0.575 4.345 14.328 1.00 90.06 91 GLU A CA 1
ATOM 706 C C . GLU A 1 91 ? -1.009 4.838 12.943 1.00 90.06 91 GLU A C 1
ATOM 708 O O . GLU A 1 91 ? -0.326 4.533 11.970 1.00 90.06 91 GLU A O 1
ATOM 713 N N . ARG A 1 92 ? -2.064 5.663 12.855 1.00 92.31 92 ARG A N 1
ATOM 714 C CA . ARG A 1 92 ? -2.500 6.310 11.601 1.00 92.31 92 ARG A CA 1
ATOM 715 C C . ARG A 1 92 ? -1.425 7.244 11.044 1.00 92.31 92 ARG A C 1
ATOM 717 O O . ARG A 1 92 ? -1.059 7.126 9.881 1.00 92.31 92 ARG A O 1
ATOM 724 N N . THR A 1 93 ? -0.842 8.111 11.874 1.00 92.06 93 THR A N 1
ATOM 725 C CA . THR A 1 93 ? 0.273 8.982 11.463 1.00 92.06 93 THR A CA 1
ATOM 726 C C . THR A 1 93 ? 1.484 8.168 11.003 1.00 92.06 93 THR A C 1
ATOM 728 O O . THR A 1 93 ? 2.126 8.509 10.009 1.00 92.06 93 THR A O 1
ATOM 731 N N . ARG A 1 94 ? 1.802 7.073 11.706 1.00 93.06 94 ARG A N 1
ATOM 732 C CA . ARG A 1 94 ? 2.902 6.178 11.329 1.00 93.06 94 ARG A CA 1
ATOM 733 C C . ARG A 1 94 ? 2.642 5.501 9.984 1.00 93.06 94 ARG A C 1
ATOM 735 O O . ARG A 1 94 ? 3.557 5.455 9.169 1.00 93.06 94 ARG A O 1
ATOM 742 N N . LEU A 1 95 ? 1.426 5.004 9.759 1.00 94.81 95 LEU A N 1
ATOM 743 C CA . LEU A 1 95 ? 1.012 4.414 8.489 1.00 94.81 95 LEU A CA 1
ATOM 744 C C . LEU A 1 95 ? 1.101 5.434 7.353 1.00 94.81 95 LEU A C 1
ATOM 746 O O . LEU A 1 95 ? 1.740 5.158 6.348 1.00 94.81 95 LEU A O 1
ATOM 750 N N . HIS A 1 96 ? 0.551 6.633 7.541 1.00 94.19 96 HIS A N 1
ATOM 751 C CA . HIS A 1 96 ? 0.613 7.699 6.542 1.00 94.19 96 HIS A CA 1
ATOM 752 C C . HIS A 1 96 ? 2.058 8.008 6.123 1.00 94.19 96 HIS A C 1
ATOM 754 O O . HIS A 1 96 ? 2.377 8.020 4.939 1.00 94.19 96 HIS A O 1
ATOM 760 N N . SER A 1 97 ? 2.957 8.215 7.091 1.00 94.19 97 SER A N 1
ATOM 761 C CA . SER A 1 97 ? 4.379 8.461 6.810 1.00 94.19 97 SER A CA 1
ATOM 762 C C . SER A 1 97 ? 5.039 7.297 6.060 1.00 94.19 97 SER A C 1
ATOM 764 O O . SER A 1 97 ? 5.796 7.511 5.110 1.00 94.19 97 SER A O 1
ATOM 766 N N . LEU A 1 98 ? 4.711 6.062 6.455 1.00 95.31 98 LEU A N 1
ATOM 767 C CA . LEU A 1 98 ? 5.224 4.851 5.824 1.00 95.31 98 LEU A CA 1
ATOM 768 C C . LEU A 1 98 ? 4.780 4.728 4.362 1.00 95.31 98 LEU A C 1
ATOM 770 O O . LEU A 1 98 ? 5.616 4.436 3.514 1.00 95.31 98 LEU A O 1
ATOM 774 N N . LEU A 1 99 ? 3.501 4.975 4.069 1.00 95.12 99 LEU A N 1
ATOM 775 C CA . LEU A 1 99 ? 2.959 4.889 2.711 1.00 95.12 99 LEU A CA 1
ATOM 776 C C . LEU A 1 99 ? 3.521 5.985 1.808 1.00 95.12 99 LEU A C 1
ATOM 778 O O . LEU A 1 99 ? 3.953 5.682 0.703 1.00 95.12 99 LEU A O 1
ATOM 782 N N . MET A 1 100 ? 3.599 7.230 2.288 1.00 93.38 100 MET A N 1
ATOM 783 C CA . MET A 1 100 ? 4.187 8.341 1.522 1.00 93.38 100 MET A CA 1
ATOM 784 C C . MET A 1 100 ? 5.664 8.100 1.192 1.00 93.38 100 MET A C 1
ATOM 786 O O . MET A 1 100 ? 6.106 8.337 0.075 1.00 93.38 100 MET A O 1
ATOM 790 N N . THR A 1 101 ? 6.441 7.603 2.157 1.00 94.12 101 THR A N 1
ATOM 791 C CA . THR A 1 101 ? 7.867 7.322 1.930 1.00 94.12 101 THR A CA 1
ATOM 792 C C . THR A 1 101 ? 8.057 6.087 1.046 1.00 94.12 101 THR A C 1
ATOM 794 O O . THR A 1 101 ? 8.934 6.072 0.189 1.00 94.12 101 THR A O 1
ATOM 797 N N . GLY A 1 102 ? 7.240 5.048 1.246 1.00 93.38 102 GLY A N 1
ATOM 798 C CA . GLY A 1 102 ? 7.311 3.806 0.478 1.00 93.38 102 GLY A CA 1
ATOM 799 C C . GLY A 1 102 ? 6.927 3.987 -0.989 1.00 93.38 102 GLY A C 1
ATOM 800 O O . GLY A 1 102 ? 7.642 3.502 -1.857 1.00 93.38 102 GLY A O 1
ATOM 801 N N . THR A 1 103 ? 5.855 4.733 -1.270 1.00 93.31 103 THR A N 1
ATOM 802 C CA . THR A 1 103 ? 5.425 5.060 -2.645 1.00 93.31 103 THR A CA 1
ATOM 803 C C . THR A 1 103 ? 6.487 5.864 -3.392 1.00 93.31 103 THR A C 1
ATOM 805 O O . THR A 1 103 ? 6.885 5.454 -4.477 1.00 93.31 103 THR A O 1
ATOM 808 N N . ALA A 1 104 ? 7.067 6.896 -2.770 1.00 92.31 104 ALA A N 1
ATOM 809 C CA . ALA A 1 104 ? 8.196 7.629 -3.352 1.00 92.31 104 ALA A CA 1
ATOM 810 C C . ALA A 1 104 ? 9.416 6.723 -3.636 1.00 92.31 104 ALA A C 1
ATOM 812 O O . ALA A 1 104 ? 10.076 6.858 -4.665 1.00 92.31 104 ALA A O 1
ATOM 813 N N . GLY A 1 105 ? 9.707 5.765 -2.748 1.00 93.56 105 GLY A N 1
ATOM 814 C CA . GLY A 1 105 ? 10.767 4.776 -2.969 1.00 93.56 105 GLY A CA 1
ATOM 815 C C . GLY A 1 105 ? 10.470 3.808 -4.121 1.00 93.56 105 GLY A C 1
ATOM 816 O O . GLY A 1 105 ? 11.381 3.425 -4.853 1.00 93.56 105 GLY A O 1
ATOM 817 N N . LEU A 1 106 ? 9.203 3.429 -4.315 1.00 92.94 106 LEU A N 1
ATOM 818 C CA . LEU A 1 106 ? 8.769 2.618 -5.456 1.00 92.94 106 LEU A CA 1
ATOM 819 C C . LEU A 1 106 ? 8.863 3.395 -6.775 1.00 92.94 106 LEU A C 1
ATOM 821 O O . LEU A 1 106 ? 9.298 2.823 -7.770 1.00 92.94 106 LEU A O 1
ATOM 825 N N . GLU A 1 107 ? 8.521 4.683 -6.793 1.00 91.75 107 GLU A N 1
ATOM 826 C CA . GLU A 1 107 ? 8.700 5.552 -7.966 1.00 91.75 107 GLU A CA 1
ATOM 827 C C . GLU A 1 107 ? 10.179 5.666 -8.364 1.00 91.75 107 GLU A C 1
ATOM 829 O O . GLU A 1 107 ? 10.537 5.472 -9.529 1.00 91.75 107 GLU A O 1
ATOM 834 N N . GLU A 1 108 ? 11.064 5.909 -7.391 1.00 92.19 108 GLU A N 1
ATOM 835 C CA . GLU A 1 108 ? 12.512 5.926 -7.625 1.00 92.19 108 GLU A CA 1
ATOM 836 C C . GLU A 1 108 ? 12.996 4.574 -8.163 1.00 92.19 108 GLU A C 1
ATOM 838 O O . GLU A 1 108 ? 13.750 4.517 -9.136 1.00 92.19 108 GLU A O 1
ATOM 843 N N . TRP A 1 109 ? 12.523 3.472 -7.586 1.00 93.25 109 TRP A N 1
ATOM 844 C CA . TRP A 1 109 ? 12.835 2.130 -8.062 1.00 93.25 109 TRP A CA 1
ATOM 845 C C . TRP A 1 109 ? 12.371 1.894 -9.507 1.00 93.25 109 TRP A C 1
ATOM 847 O O . TRP A 1 109 ? 13.160 1.420 -10.329 1.00 93.25 109 TRP A O 1
ATOM 857 N N . LEU A 1 110 ? 11.143 2.281 -9.862 1.00 91.12 110 LEU A N 1
ATOM 858 C CA . LEU A 1 110 ? 10.615 2.176 -11.226 1.00 91.12 110 LEU A CA 1
ATOM 859 C C . LEU A 1 110 ? 11.401 3.025 -12.224 1.00 91.12 110 LEU A C 1
ATOM 861 O O . LEU A 1 110 ? 11.563 2.607 -13.370 1.00 91.12 110 LEU A O 1
ATOM 865 N N . SER A 1 111 ? 11.976 4.152 -11.799 1.00 89.50 111 SER A N 1
ATOM 866 C CA . SER A 1 111 ? 12.843 4.962 -12.665 1.00 89.50 111 SER A CA 1
ATOM 867 C C . SER A 1 111 ? 14.051 4.176 -13.203 1.00 89.50 111 SER A C 1
ATOM 869 O O . SER A 1 111 ? 14.533 4.444 -14.309 1.00 89.50 111 SER A O 1
ATOM 871 N N . THR A 1 112 ? 14.488 3.133 -12.482 1.00 88.88 112 THR A N 1
ATOM 872 C CA . THR A 1 112 ? 15.588 2.244 -12.892 1.00 88.88 112 THR A CA 1
ATOM 873 C C . THR A 1 112 ? 15.198 1.224 -13.968 1.00 88.88 112 THR A C 1
ATOM 875 O O . THR A 1 112 ? 16.078 0.623 -14.584 1.00 88.88 112 THR A O 1
ATOM 878 N N . LEU A 1 113 ? 13.901 1.065 -14.263 1.00 84.06 113 LEU A N 1
ATOM 879 C CA . LEU A 1 113 ? 13.392 0.230 -15.360 1.00 84.06 113 LEU A CA 1
ATOM 880 C C . LEU A 1 113 ? 13.804 0.764 -16.745 1.00 84.06 113 LEU A C 1
ATOM 882 O O . LEU A 1 113 ? 13.797 0.015 -17.727 1.00 84.06 113 LEU A O 1
ATOM 886 N N . SER A 1 114 ? 14.193 2.042 -16.817 1.00 69.94 114 SER A N 1
ATOM 887 C CA . SER A 1 114 ? 14.620 2.770 -18.017 1.00 69.94 114 SER A CA 1
ATOM 888 C C . SER A 1 114 ? 15.892 2.169 -18.635 1.00 69.94 114 SER A C 1
ATOM 890 O O . SER A 1 114 ? 16.998 2.687 -18.493 1.00 69.94 114 SER A O 1
ATOM 892 N N . THR A 1 115 ? 15.762 1.046 -19.336 1.00 62.25 115 THR A N 1
ATOM 893 C CA . THR A 1 115 ? 16.901 0.301 -19.896 1.00 62.25 115 THR A CA 1
ATOM 894 C C . THR A 1 115 ? 17.346 0.795 -21.274 1.00 62.25 115 THR A C 1
ATOM 896 O O . THR A 1 115 ? 18.344 0.309 -21.800 1.00 62.25 115 THR A O 1
ATOM 899 N N . SER A 1 116 ? 16.673 1.781 -21.878 1.00 54.22 116 SER A N 1
ATOM 900 C CA . SER A 1 116 ? 17.034 2.273 -23.214 1.00 54.22 116 SER A CA 1
ATOM 901 C C . SER A 1 116 ? 16.269 3.551 -23.581 1.00 54.22 116 SER A C 1
ATOM 903 O O . SER A 1 116 ? 15.199 3.456 -24.168 1.00 54.22 116 SER A O 1
ATOM 905 N N . ALA A 1 117 ? 16.825 4.732 -23.278 1.00 56.03 117 ALA A N 1
ATOM 906 C CA . ALA A 1 117 ? 16.447 6.062 -23.808 1.00 56.03 117 ALA A CA 1
ATOM 907 C C . ALA A 1 117 ? 14.970 6.523 -23.703 1.00 56.03 117 ALA A C 1
ATOM 909 O O . ALA A 1 117 ? 14.658 7.645 -24.098 1.00 56.03 117 ALA A O 1
ATOM 910 N N . GLU A 1 118 ? 14.081 5.689 -23.179 1.00 66.81 118 GLU A N 1
ATOM 911 C CA . GLU A 1 118 ? 12.654 5.919 -23.028 1.00 66.81 118 GLU A CA 1
ATOM 912 C C . GLU A 1 118 ? 12.339 6.094 -21.543 1.00 66.81 118 GLU A C 1
ATOM 914 O O . GLU A 1 118 ? 12.849 5.353 -20.701 1.00 66.81 118 GLU A O 1
ATOM 919 N N . ASP A 1 119 ? 11.546 7.118 -21.240 1.00 83.81 119 ASP A N 1
ATOM 920 C CA . ASP A 1 119 ? 11.086 7.427 -19.891 1.00 83.81 119 ASP A CA 1
ATOM 921 C C . ASP A 1 119 ? 10.299 6.230 -19.325 1.00 83.81 119 ASP A C 1
ATOM 923 O O . ASP A 1 119 ? 9.409 5.705 -20.004 1.00 83.81 119 ASP A O 1
ATOM 927 N N . TYR A 1 120 ? 10.612 5.784 -18.103 1.00 86.00 120 TYR A N 1
ATOM 928 C CA . TYR A 1 120 ? 9.904 4.675 -17.450 1.00 86.00 120 TYR A CA 1
ATOM 929 C C . TYR A 1 120 ? 8.392 4.920 -17.398 1.00 86.00 120 TYR A C 1
ATOM 931 O O . TYR A 1 120 ? 7.617 3.970 -17.502 1.00 86.00 120 TYR A O 1
ATOM 939 N N . GLN A 1 121 ? 7.969 6.187 -17.318 1.00 88.50 121 GLN A N 1
ATOM 940 C CA . GLN A 1 121 ? 6.561 6.561 -17.352 1.00 88.50 121 GLN A CA 1
ATOM 941 C C . GLN A 1 121 ? 5.887 6.110 -18.655 1.00 88.50 121 GLN A C 1
ATOM 943 O O . GLN A 1 121 ? 4.834 5.477 -18.630 1.00 88.50 121 GLN A O 1
ATOM 948 N N . LEU A 1 122 ? 6.531 6.329 -19.803 1.00 88.00 122 LEU A N 1
ATOM 949 C CA . LEU A 1 122 ? 6.012 5.881 -21.099 1.00 88.00 122 LEU A CA 1
ATOM 950 C C . LEU A 1 122 ? 6.000 4.352 -21.211 1.00 88.00 122 LEU A C 1
ATOM 952 O O . LEU A 1 122 ? 5.091 3.783 -21.820 1.00 88.00 122 LEU A O 1
ATOM 956 N N . ALA A 1 123 ? 6.992 3.676 -20.625 1.00 87.31 123 ALA A N 1
ATOM 957 C CA . ALA A 1 123 ? 7.031 2.216 -20.586 1.00 87.31 123 ALA A CA 1
ATOM 958 C C . ALA A 1 123 ? 5.862 1.641 -19.763 1.00 87.31 123 ALA A C 1
ATOM 960 O O . ALA A 1 123 ? 5.199 0.705 -20.214 1.00 87.31 123 ALA A O 1
ATOM 961 N N . LEU A 1 124 ? 5.566 2.234 -18.602 1.00 89.19 124 LEU A N 1
ATOM 962 C CA . LEU A 1 124 ? 4.434 1.855 -17.752 1.00 89.19 124 LEU A CA 1
ATOM 963 C C . 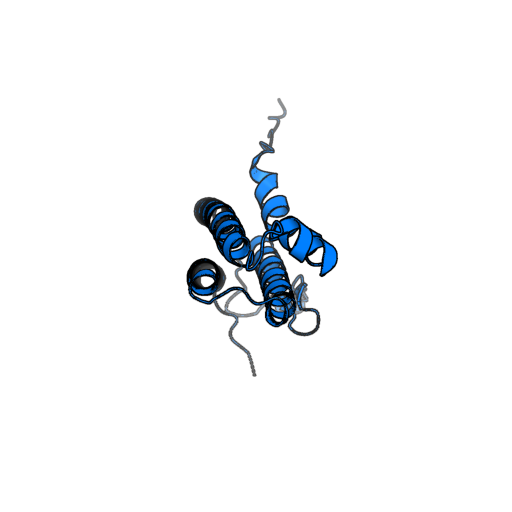LEU A 1 124 ? 3.086 2.173 -18.401 1.00 89.19 124 LEU A C 1
ATOM 965 O O . LEU A 1 124 ? 2.174 1.351 -18.331 1.00 89.19 124 LEU A O 1
ATOM 969 N N . GLU A 1 125 ? 2.956 3.325 -19.060 1.00 90.75 125 GLU A N 1
ATOM 970 C CA . GLU A 1 125 ? 1.734 3.712 -19.770 1.00 90.75 125 GLU A CA 1
ATOM 971 C C . GLU A 1 125 ? 1.422 2.729 -20.906 1.00 90.75 125 GLU A C 1
ATOM 973 O O . GLU A 1 125 ? 0.308 2.214 -20.997 1.00 90.75 125 GLU A O 1
ATOM 978 N N . ARG A 1 126 ? 2.420 2.380 -21.728 1.00 87.44 126 ARG A N 1
ATOM 979 C CA . ARG A 1 126 ? 2.256 1.388 -22.804 1.00 87.44 126 ARG A CA 1
ATOM 980 C C . ARG A 1 126 ? 1.924 -0.004 -22.289 1.00 87.44 126 ARG A C 1
ATOM 982 O O . ARG A 1 126 ? 1.201 -0.738 -22.959 1.00 87.44 126 ARG A O 1
ATOM 989 N N . ALA A 1 127 ? 2.472 -0.369 -21.135 1.00 87.50 127 ALA A N 1
ATOM 990 C CA . ALA A 1 127 ? 2.181 -1.636 -20.482 1.00 87.50 127 ALA A CA 1
ATOM 991 C C . ALA A 1 127 ? 0.829 -1.630 -19.739 1.00 87.50 127 ALA A C 1
ATOM 993 O O . ALA A 1 127 ? 0.360 -2.689 -19.334 1.00 87.50 127 ALA A O 1
ATOM 994 N N . GLY A 1 128 ? 0.182 -0.466 -19.596 1.00 90.19 128 GLY A N 1
ATOM 995 C CA . GLY A 1 128 ? -1.107 -0.314 -18.920 1.00 90.19 128 GLY A CA 1
ATOM 996 C C . GLY A 1 128 ? -1.026 -0.304 -17.391 1.00 90.19 128 GLY A C 1
ATOM 997 O O . GLY A 1 128 ? -2.041 -0.520 -16.737 1.00 90.19 128 GLY A O 1
ATOM 998 N N . PHE A 1 129 ? 0.154 -0.060 -16.812 1.00 91.75 129 PHE A N 1
ATOM 999 C CA . PHE A 1 129 ? 0.381 -0.122 -15.361 1.00 91.75 129 PHE A CA 1
ATOM 1000 C C . PHE A 1 129 ? 0.374 1.236 -14.660 1.00 91.75 129 PHE A C 1
ATOM 1002 O O . PHE A 1 129 ? 0.307 1.264 -13.435 1.00 91.75 129 PHE A O 1
ATOM 1009 N N . MET A 1 130 ? 0.423 2.345 -15.408 1.00 90.12 130 MET A N 1
ATOM 1010 C CA . MET A 1 130 ? 0.510 3.697 -14.835 1.00 90.12 130 MET A CA 1
ATOM 1011 C C . MET A 1 130 ? -0.579 3.955 -13.787 1.00 90.12 130 MET A C 1
ATOM 1013 O O . MET A 1 130 ? -0.271 4.269 -12.645 1.00 90.12 130 MET A O 1
ATOM 1017 N N . GLN A 1 131 ? -1.840 3.705 -14.152 1.00 90.94 131 GLN A N 1
ATOM 1018 C CA . GLN A 1 131 ? -2.979 3.937 -13.265 1.00 90.94 131 GLN A CA 1
ATOM 1019 C C . GLN A 1 131 ? -2.881 3.135 -11.959 1.00 90.94 131 GLN A C 1
ATOM 1021 O O . GLN A 1 131 ? -3.220 3.645 -10.900 1.00 90.94 131 GLN A O 1
ATOM 1026 N N . GLY A 1 132 ? -2.389 1.893 -12.016 1.00 90.56 132 GLY A N 1
ATOM 1027 C CA . GLY A 1 132 ? -2.239 1.060 -10.822 1.00 90.56 132 GLY A CA 1
ATOM 1028 C C . GLY A 1 132 ? -1.198 1.609 -9.846 1.00 90.56 132 GLY A C 1
ATOM 1029 O O . GLY A 1 132 ? -1.390 1.512 -8.639 1.00 90.56 132 GLY A O 1
ATOM 1030 N N . PHE A 1 133 ? -0.121 2.212 -10.361 1.00 90.56 133 PHE A N 1
ATOM 1031 C CA . PHE A 1 133 ? 0.881 2.883 -9.533 1.00 90.56 133 PHE A CA 1
ATOM 1032 C C . PHE A 1 133 ? 0.389 4.235 -8.997 1.00 90.56 133 PHE A C 1
ATOM 1034 O O . PHE A 1 133 ? 0.640 4.539 -7.832 1.00 90.56 133 PHE A O 1
ATOM 1041 N N . ASP A 1 134 ? -0.358 4.997 -9.800 1.00 90.56 134 ASP A N 1
ATOM 1042 C CA . ASP A 1 134 ? -0.963 6.272 -9.387 1.00 90.56 134 ASP A CA 1
ATOM 1043 C C . ASP A 1 134 ? -2.029 6.088 -8.290 1.00 90.56 134 ASP A C 1
ATOM 1045 O O . ASP A 1 134 ? -2.160 6.923 -7.394 1.00 90.56 134 ASP A O 1
ATOM 1049 N N . ASP A 1 135 ? -2.772 4.977 -8.329 1.00 93.25 135 ASP A N 1
ATOM 1050 C CA . ASP A 1 135 ? -3.849 4.677 -7.379 1.00 93.25 135 ASP A CA 1
ATOM 1051 C C . ASP A 1 135 ? -3.370 3.949 -6.107 1.00 93.25 135 ASP A C 1
ATOM 1053 O O . ASP A 1 135 ? -4.194 3.617 -5.244 1.00 93.25 135 ASP A O 1
ATOM 1057 N N . LEU A 1 136 ? -2.058 3.717 -5.948 1.00 94.38 136 LEU A N 1
ATOM 1058 C CA . LEU A 1 136 ? -1.502 2.980 -4.811 1.00 94.38 136 LEU A CA 1
ATOM 1059 C C . LEU A 1 136 ? -1.922 3.580 -3.469 1.00 94.38 136 LEU A C 1
ATOM 1061 O O . LEU A 1 136 ? -1.644 4.736 -3.149 1.00 94.38 136 LEU A O 1
ATOM 1065 N N . PHE A 1 137 ? -2.539 2.743 -2.635 1.00 94.44 137 PHE A N 1
ATOM 1066 C CA . PHE A 1 137 ? -3.029 3.110 -1.306 1.00 94.44 137 PHE A CA 1
ATOM 1067 C C . PHE A 1 137 ? -4.024 4.274 -1.281 1.00 94.44 137 PHE A C 1
ATOM 1069 O O . PHE A 1 137 ? -4.263 4.855 -0.218 1.00 94.44 137 PHE A O 1
ATOM 1076 N N . SER A 1 138 ? -4.617 4.634 -2.422 1.00 93.88 138 SER A N 1
ATOM 1077 C CA . SER A 1 138 ? -5.571 5.739 -2.519 1.00 93.88 138 SER A CA 1
ATOM 1078 C C . SER A 1 138 ? -6.758 5.550 -1.570 1.00 93.88 138 SER A C 1
ATOM 1080 O O . SER A 1 138 ? -7.184 6.514 -0.927 1.00 93.88 138 SER A O 1
ATOM 1082 N N . LYS A 1 139 ? -7.238 4.310 -1.390 1.00 93.81 139 LYS A N 1
ATOM 1083 C CA . LYS A 1 139 ? -8.357 3.990 -0.495 1.00 93.81 139 LYS A CA 1
ATOM 1084 C C . LYS A 1 139 ? -7.953 4.198 0.965 1.00 93.81 139 LYS A C 1
ATOM 1086 O O . LYS A 1 139 ? -8.627 4.930 1.695 1.00 93.81 139 LYS A O 1
ATOM 1091 N N . THR A 1 140 ? -6.828 3.622 1.393 1.00 94.38 140 THR A N 1
ATOM 1092 C CA . THR A 1 140 ? -6.297 3.796 2.756 1.00 94.38 140 THR A CA 1
ATOM 1093 C C . THR A 1 140 ? -5.972 5.254 3.066 1.00 94.38 140 THR A C 1
ATOM 1095 O O . THR A 1 140 ? -6.258 5.736 4.165 1.00 94.38 140 THR A O 1
ATOM 1098 N N . LEU A 1 141 ? -5.397 5.991 2.115 1.00 92.50 141 LEU A N 1
ATOM 1099 C CA . LEU A 1 141 ? -5.087 7.408 2.283 1.00 92.50 141 LEU A CA 1
ATOM 1100 C C . LEU A 1 141 ? -6.350 8.264 2.359 1.00 92.50 141 LEU A C 1
ATOM 1102 O O . LEU A 1 141 ? -6.391 9.166 3.190 1.00 92.50 141 LEU A O 1
ATOM 1106 N N . ALA A 1 142 ? -7.391 7.964 1.581 1.00 92.06 142 ALA A N 1
ATOM 1107 C CA . ALA A 1 142 ? -8.684 8.639 1.685 1.00 92.06 142 ALA A CA 1
ATOM 1108 C C . ALA A 1 142 ? -9.354 8.382 3.047 1.00 92.06 142 ALA A C 1
ATOM 1110 O O . ALA A 1 142 ? -9.788 9.327 3.708 1.00 92.06 142 ALA A O 1
ATOM 1111 N N . GLU A 1 143 ? -9.347 7.131 3.520 1.00 91.00 143 GLU A N 1
ATOM 1112 C CA . GLU A 1 143 ? -9.840 6.745 4.852 1.00 91.00 143 GLU A CA 1
ATOM 1113 C C . GLU A 1 143 ? -9.059 7.451 5.978 1.00 91.00 143 GLU A C 1
ATOM 1115 O O . GLU A 1 143 ? -9.608 7.846 7.013 1.00 91.00 143 GLU A O 1
ATOM 1120 N N . MET A 1 144 ? -7.756 7.668 5.785 1.00 89.56 144 MET A N 1
ATOM 1121 C CA . MET A 1 144 ? -6.939 8.473 6.694 1.00 89.56 144 MET A CA 1
ATOM 1122 C C . MET A 1 144 ? -7.148 9.982 6.532 1.00 89.56 144 MET A C 1
ATOM 1124 O O . MET A 1 144 ? -7.045 10.709 7.517 1.00 89.56 144 MET A O 1
ATOM 1128 N N . GLY A 1 145 ? -7.492 10.454 5.337 1.00 73.12 145 GLY A N 1
ATOM 1129 C CA . GLY A 1 145 ? -7.711 11.855 4.974 1.00 73.12 145 GLY A CA 1
ATOM 1130 C C . GLY A 1 145 ? -8.910 12.514 5.660 1.00 73.12 145 GLY A C 1
ATOM 1131 O O . GLY A 1 145 ? -8.938 13.738 5.785 1.00 73.12 145 GLY A O 1
ATOM 1132 N N . GLY A 1 146 ? -9.823 11.724 6.240 1.00 55.44 146 GLY A N 1
ATOM 1133 C CA . GLY A 1 146 ? -10.846 12.205 7.182 1.00 55.44 146 GLY A CA 1
ATOM 1134 C C . GLY A 1 146 ? -10.285 12.892 8.443 1.00 55.44 146 GLY A C 1
ATOM 1135 O O . GLY A 1 146 ? -11.030 13.486 9.213 1.00 55.44 146 GLY A O 1
ATOM 1136 N N . LEU A 1 147 ? -8.962 12.877 8.653 1.00 50.50 147 LEU A N 1
ATOM 1137 C CA . LEU A 1 147 ? -8.271 13.567 9.751 1.00 50.50 147 LEU A CA 1
ATOM 1138 C C . LEU A 1 147 ? -8.314 15.108 9.691 1.00 50.50 147 LEU A C 1
ATOM 1140 O O . LEU A 1 147 ? -7.774 15.752 10.589 1.00 50.50 147 LEU A O 1
ATOM 1144 N N . SER A 1 148 ? -8.937 15.699 8.666 1.00 43.28 148 SER A N 1
ATOM 1145 C CA . SER A 1 148 ? -9.090 17.156 8.522 1.00 43.28 148 SER A CA 1
ATOM 1146 C C . SER A 1 148 ? -10.499 17.692 8.802 1.00 43.28 148 SER A C 1
ATOM 1148 O O . SER A 1 148 ? -10.687 18.904 8.720 1.00 43.28 148 SER A O 1
ATOM 1150 N N . GLU A 1 149 ? -11.476 16.862 9.188 1.00 39.59 149 GLU A N 1
ATOM 1151 C CA . GLU A 1 149 ? -12.728 17.377 9.756 1.00 39.59 149 GLU A CA 1
ATOM 1152 C C . GLU A 1 149 ? -12.596 17.499 11.281 1.00 39.59 149 GLU A C 1
ATOM 1154 O O . GLU A 1 149 ? -12.639 16.494 11.998 1.00 39.59 149 GLU A O 1
ATOM 1159 N N . PRO A 1 150 ? -12.439 18.716 11.835 1.00 42.09 150 PRO A N 1
ATOM 1160 C CA . PRO A 1 150 ? -12.731 18.906 13.239 1.00 42.09 150 PRO A CA 1
ATOM 1161 C C . PRO A 1 150 ? -14.221 18.612 13.418 1.00 42.09 150 PRO A C 1
ATOM 1163 O O . PRO A 1 150 ? -15.067 19.282 12.829 1.00 42.09 150 PRO A O 1
ATOM 1166 N N . LEU A 1 151 ? -14.543 17.627 14.257 1.00 42.69 151 LEU A N 1
ATOM 1167 C CA . LEU A 1 151 ? -15.843 17.543 14.911 1.00 42.69 151 LEU A CA 1
ATOM 1168 C C . LEU A 1 151 ? -16.064 18.872 15.645 1.00 42.69 151 LEU A C 1
ATOM 1170 O O . LEU A 1 151 ? -15.662 19.035 16.799 1.00 42.69 151 LEU A O 1
ATOM 1174 N N . ILE A 1 152 ? -16.674 19.840 14.960 1.00 45.66 152 ILE A N 1
ATOM 1175 C CA . ILE A 1 152 ? -17.299 21.006 15.568 1.00 45.66 152 ILE A CA 1
ATOM 1176 C C . ILE A 1 152 ? -18.440 20.428 16.404 1.00 45.66 152 ILE A C 1
ATOM 1178 O O . ILE A 1 152 ? -19.549 20.206 15.930 1.00 45.66 152 ILE A O 1
ATOM 1182 N N . SER A 1 153 ? -18.126 20.079 17.648 1.00 45.50 153 SER A N 1
ATOM 1183 C CA . SER A 1 153 ? -19.139 19.852 18.665 1.00 45.50 153 SER A CA 1
ATOM 1184 C C . SER A 1 153 ? -19.682 21.227 19.020 1.00 45.50 153 SER A C 1
ATOM 1186 O O . SER A 1 153 ? -19.057 21.950 19.793 1.00 45.50 153 SER A O 1
ATOM 1188 N N . ASP A 1 154 ? -20.800 21.605 18.406 1.00 43.31 154 ASP A N 1
ATOM 1189 C CA . ASP A 1 154 ? -21.611 22.734 18.855 1.00 43.31 154 ASP A CA 1
ATOM 1190 C C . ASP A 1 154 ? -22.042 22.482 20.312 1.00 43.31 154 ASP A C 1
ATOM 1192 O O . ASP A 1 154 ? -22.727 21.487 20.583 1.00 43.31 154 ASP A O 1
ATOM 1196 N N . PRO A 1 155 ? -21.685 23.344 21.281 1.00 58.16 155 PRO A N 1
ATOM 1197 C CA . PRO A 1 155 ? -22.372 23.361 22.557 1.00 58.16 155 PRO A CA 1
ATOM 1198 C C . PRO A 1 155 ? -23.712 24.077 22.357 1.00 58.16 155 PRO A C 1
ATOM 1200 O O . PRO A 1 155 ? -23.765 25.290 22.157 1.00 58.16 155 PRO A O 1
ATOM 1203 N N . VAL A 1 156 ? -24.807 23.317 22.412 1.00 56.94 156 VAL A N 1
ATOM 1204 C CA . VAL A 1 156 ? -26.156 23.878 22.553 1.00 56.94 156 VAL A CA 1
ATOM 1205 C C . VAL A 1 156 ? -26.192 24.681 23.858 1.00 56.94 156 VAL A C 1
ATOM 1207 O O . VAL A 1 156 ? -25.910 24.134 24.927 1.00 56.94 156 VAL A O 1
ATOM 1210 N N . GLY A 1 157 ? -26.453 25.985 23.729 1.00 44.72 157 GLY A N 1
ATOM 1211 C CA . GLY A 1 157 ? -26.642 26.924 24.839 1.00 44.72 157 GLY A CA 1
ATOM 1212 C C . GLY A 1 157 ? -27.974 26.776 25.560 1.00 44.72 157 GLY A C 1
ATOM 1213 O O . GLY A 1 157 ? -28.865 26.057 25.054 1.00 44.72 157 GLY A O 1
#

Radius of gyration: 19.46 Å; Cα contacts (8 Å, |Δi|>4): 119; chains: 1; bounding box: 46×52×51 Å

Nearest PDB structures (foldseek):
  4toe-assembly1_L  TM=3.420E-01  e=1.718E+00  Pseudomonas aeruginosa PAO1
  4to9-assembly1_F  TM=3.667E-01  e=4.678E+00  Pseudomonas aeruginosa PAO1
  6sev-assembly1_C-2  TM=2.433E-01 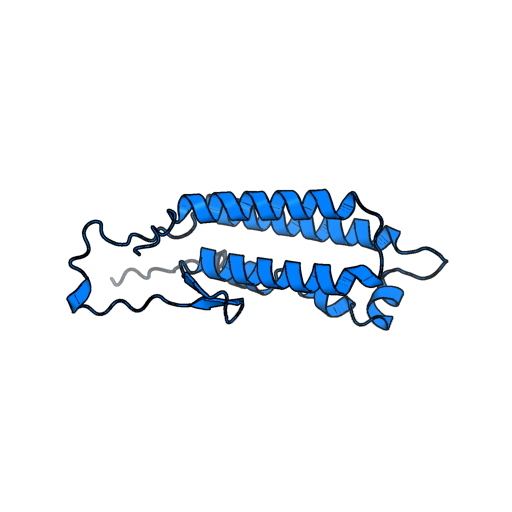 e=8.355E+00  Listeria innocua